Protein AF-A0A4Y8I7D6-F1 (afdb_monomer_lite)

Radius of gyration: 13.04 Å; chains: 1; bounding box: 29×23×31 Å

Secondary structure (DSSP, 8-state):
-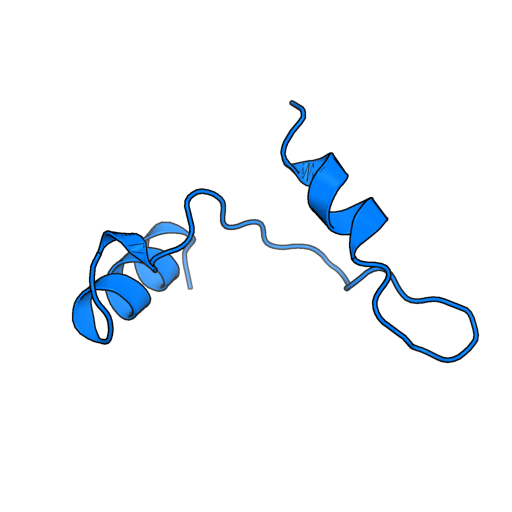-HHHHHHHHHHHS-GGGS-S-----SS--B-TTS-B-HHHHHGGG--

Foldseek 3Di:
DDPVVQQVVDVVPDPNVPRDPDDDDDPDFDADPVRHGDVVVVVCVPVD

pLDDT: mean 92.02, std 9.09, range [53.09, 97.69]

Sequence (48 aa):
MTKKNIKDQCIERMASFKAPDLVEFVSALPKDASGKVIKISLRMLDKN

Struct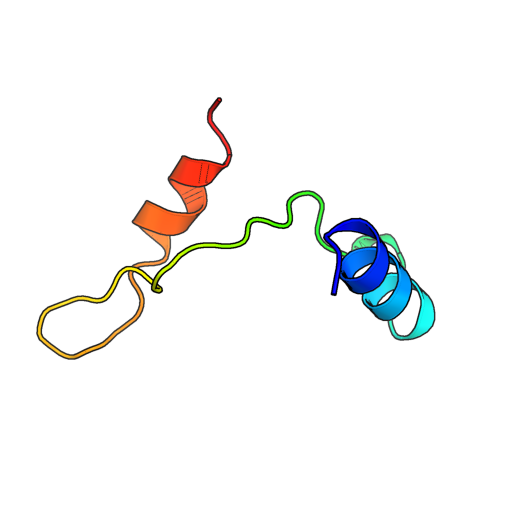ure (mmCIF, N/CA/C/O backbone):
data_AF-A0A4Y8I7D6-F1
#
_entry.id   AF-A0A4Y8I7D6-F1
#
loop_
_atom_site.group_PDB
_atom_site.id
_atom_site.type_symbol
_atom_site.label_atom_id
_atom_site.label_alt_id
_atom_site.label_comp_id
_atom_site.label_asym_id
_atom_site.label_entity_id
_atom_site.label_seq_id
_atom_site.pdbx_PDB_ins_code
_atom_site.Cartn_x
_atom_site.Cartn_y
_atom_site.Cartn_z
_atom_site.occupancy
_atom_site.B_iso_or_equiv
_atom_site.auth_seq_id
_atom_site.auth_comp_id
_atom_site.auth_asym_id
_atom_site.auth_atom_id
_atom_site.pdbx_PDB_model_num
ATOM 1 N N . MET A 1 1 ? -9.548 -15.202 -3.733 1.00 73.56 1 MET A N 1
ATOM 2 C CA . MET A 1 1 ? -9.035 -14.288 -2.688 1.00 73.56 1 MET A CA 1
ATOM 3 C C . MET A 1 1 ? -9.519 -12.882 -3.015 1.00 73.56 1 MET A C 1
ATOM 5 O O . MET A 1 1 ? -9.427 -12.501 -4.173 1.00 73.56 1 MET A O 1
ATOM 9 N N . THR A 1 2 ? -10.100 -12.149 -2.063 1.00 94.81 2 THR A N 1
ATOM 10 C CA . THR A 1 2 ? -10.659 -10.799 -2.297 1.00 94.81 2 THR A CA 1
ATOM 11 C C . THR A 1 2 ? -9.827 -9.727 -1.588 1.00 94.81 2 THR A C 1
ATOM 13 O O . THR A 1 2 ? -9.089 -10.040 -0.655 1.00 94.81 2 THR A O 1
ATOM 16 N N . LYS A 1 3 ? -9.964 -8.454 -1.992 1.00 94.19 3 LYS A N 1
ATOM 17 C CA . LYS A 1 3 ? -9.290 -7.315 -1.332 1.00 94.19 3 LYS A CA 1
ATOM 18 C C . LYS A 1 3 ? -9.625 -7.248 0.164 1.00 94.19 3 LYS A C 1
ATOM 20 O O . LYS A 1 3 ? -8.733 -7.097 0.994 1.00 94.19 3 LYS A O 1
ATOM 25 N N . LYS A 1 4 ? -10.905 -7.453 0.502 1.00 93.31 4 LYS A N 1
ATOM 26 C CA . LYS A 1 4 ? -11.385 -7.519 1.889 1.00 93.31 4 LYS A CA 1
ATOM 27 C C . LYS A 1 4 ? -10.704 -8.649 2.663 1.00 93.31 4 LYS A C 1
ATOM 29 O O . LYS A 1 4 ? -10.193 -8.407 3.745 1.00 93.31 4 LYS A O 1
ATOM 34 N N . ASN A 1 5 ? -10.628 -9.846 2.078 1.00 96.06 5 ASN A N 1
ATOM 35 C CA . ASN A 1 5 ? -10.007 -10.996 2.730 1.00 96.06 5 ASN A CA 1
ATOM 36 C C . ASN A 1 5 ? -8.519 -10.759 3.053 1.00 96.06 5 ASN A C 1
ATOM 38 O O . ASN A 1 5 ? -8.079 -11.149 4.126 1.00 96.06 5 ASN A O 1
ATOM 42 N N . ILE A 1 6 ? -7.772 -10.064 2.184 1.00 95.81 6 ILE A N 1
ATOM 43 C CA . ILE A 1 6 ? -6.387 -9.659 2.479 1.00 95.81 6 ILE A CA 1
ATOM 44 C C . ILE A 1 6 ? -6.324 -8.688 3.661 1.00 95.81 6 ILE A C 1
ATOM 46 O O . ILE A 1 6 ? -5.519 -8.877 4.570 1.00 95.81 6 ILE A O 1
ATOM 50 N N . LYS A 1 7 ? -7.184 -7.663 3.673 1.00 94.75 7 LYS A N 1
ATOM 51 C CA . LYS A 1 7 ? -7.202 -6.668 4.753 1.00 94.75 7 LYS A CA 1
ATOM 52 C C . LYS A 1 7 ? -7.597 -7.289 6.096 1.00 94.75 7 LYS A C 1
ATOM 54 O O . LYS A 1 7 ? -6.929 -7.020 7.091 1.00 94.75 7 LYS A O 1
ATOM 59 N N . ASP A 1 8 ? -8.613 -8.153 6.105 1.00 95.00 8 ASP A N 1
ATOM 60 C CA . ASP A 1 8 ? -9.053 -8.891 7.294 1.00 95.00 8 ASP A CA 1
ATOM 61 C C . ASP A 1 8 ? -7.899 -9.741 7.858 1.00 95.00 8 ASP A C 1
ATOM 63 O O . ASP A 1 8 ? -7.565 -9.627 9.035 1.00 95.00 8 ASP A O 1
ATOM 67 N N . GLN A 1 9 ? -7.205 -10.504 7.001 1.00 96.31 9 GLN A N 1
ATOM 68 C CA . GLN A 1 9 ? -6.053 -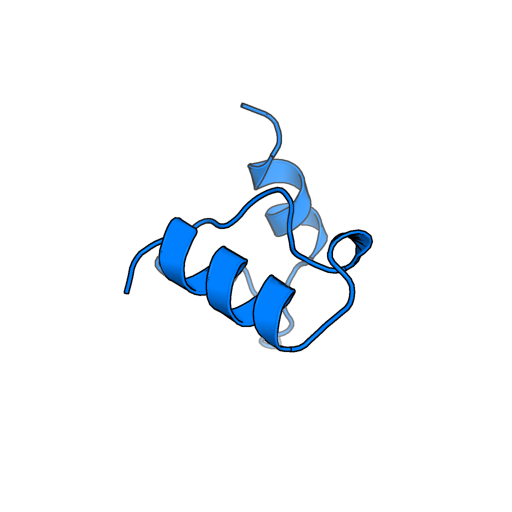11.314 7.414 1.00 96.31 9 GLN A CA 1
ATOM 69 C C . GLN A 1 9 ? -4.904 -10.482 7.989 1.00 96.31 9 GLN A C 1
ATOM 71 O O . GLN A 1 9 ? -4.217 -10.939 8.906 1.00 96.31 9 GLN A O 1
ATOM 76 N N . CYS A 1 10 ? -4.667 -9.278 7.456 1.00 96.50 10 CYS A N 1
ATOM 77 C CA . CYS A 1 10 ? -3.702 -8.360 8.045 1.00 96.50 10 CYS A CA 1
ATOM 78 C C . CYS A 1 10 ? -4.153 -7.962 9.454 1.00 96.50 10 CYS A C 1
ATOM 80 O O . CYS A 1 10 ? -3.413 -8.207 10.398 1.00 96.50 10 CYS A O 1
ATOM 82 N N . ILE A 1 11 ? -5.367 -7.431 9.617 1.00 95.81 11 ILE A N 1
ATOM 83 C CA . ILE A 1 11 ? -5.884 -6.945 10.911 1.00 95.81 11 ILE A CA 1
ATOM 8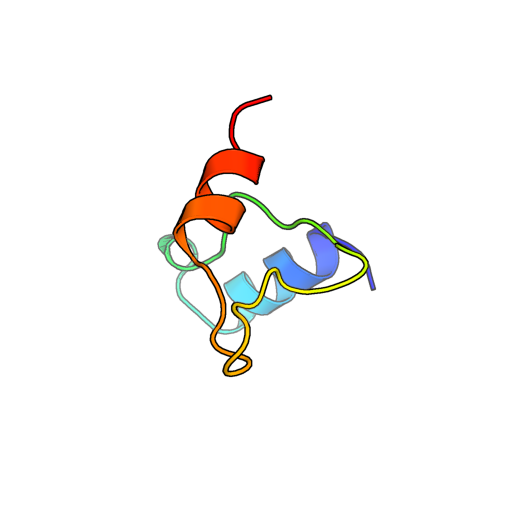4 C C . ILE A 1 11 ? -5.907 -8.049 11.982 1.00 95.81 11 ILE A C 1
ATOM 86 O O . ILE A 1 11 ? -5.615 -7.780 13.143 1.00 95.81 11 ILE A O 1
ATOM 90 N N . GLU A 1 12 ? -6.196 -9.296 11.610 1.00 97.25 12 GLU A N 1
ATOM 91 C CA . GLU A 1 12 ? -6.162 -10.437 12.536 1.00 97.25 12 GLU A CA 1
ATOM 92 C C . GLU A 1 12 ? -4.754 -10.745 13.076 1.00 97.25 12 GLU A C 1
ATOM 94 O O . GLU A 1 12 ? -4.611 -11.291 14.169 1.00 97.25 12 GLU A O 1
ATOM 99 N N . ARG A 1 13 ? -3.700 -10.420 12.315 1.00 97.19 13 ARG A N 1
ATOM 100 C CA . ARG A 1 13 ? -2.307 -10.807 12.612 1.00 97.19 13 ARG A CA 1
ATOM 101 C C . ARG A 1 13 ? -1.406 -9.637 13.000 1.00 97.19 13 ARG A C 1
ATOM 103 O O . ARG A 1 13 ? -0.281 -9.859 13.444 1.00 97.19 13 ARG A O 1
ATOM 110 N N . MET A 1 14 ? -1.856 -8.400 12.813 1.00 96.06 14 MET A N 1
ATOM 111 C CA . MET A 1 14 ? -1.109 -7.192 13.152 1.00 96.06 14 MET A CA 1
ATOM 112 C C . MET A 1 14 ? -2.043 -6.080 13.620 1.00 96.06 14 MET A C 1
ATOM 114 O O . MET A 1 14 ? -3.231 -6.082 13.329 1.00 96.06 14 MET A O 1
ATOM 118 N N . ALA A 1 15 ? -1.490 -5.094 14.328 1.00 96.00 15 ALA A N 1
ATOM 119 C CA . ALA A 1 15 ? -2.259 -3.929 14.749 1.00 96.00 15 ALA A CA 1
ATOM 120 C C . ALA A 1 15 ? -2.945 -3.253 13.548 1.00 96.00 15 ALA A C 1
ATOM 122 O O . ALA A 1 15 ? -2.325 -3.083 12.497 1.00 96.00 15 ALA A O 1
ATOM 123 N N . SER A 1 16 ? -4.202 -2.839 13.722 1.00 93.50 16 SER A N 1
ATOM 124 C CA . SER A 1 16 ? -5.067 -2.348 12.639 1.00 93.50 16 SER A CA 1
ATOM 125 C C . SER A 1 16 ? -4.455 -1.204 11.827 1.00 93.50 16 SER A C 1
ATOM 127 O O . SER A 1 16 ? -4.592 -1.193 10.610 1.00 93.50 16 SER A O 1
ATOM 129 N N . PHE A 1 17 ? -3.707 -0.298 12.463 1.00 94.56 17 PHE A N 1
ATOM 130 C CA . PHE A 1 17 ? -3.027 0.819 11.791 1.00 94.56 17 PHE A CA 1
ATOM 131 C C . PHE A 1 17 ? -1.890 0.394 10.843 1.00 94.56 17 PHE A C 1
ATOM 133 O O . PHE A 1 17 ? -1.376 1.218 10.094 1.00 94.56 17 PHE A O 1
ATOM 140 N N . LYS A 1 18 ? -1.445 -0.869 10.902 1.00 95.56 18 LYS A N 1
ATOM 141 C CA . LYS A 1 18 ? -0.458 -1.442 9.973 1.00 95.56 18 LYS A CA 1
ATOM 142 C C . LYS A 1 18 ? -1.111 -2.151 8.788 1.00 95.56 18 LYS A C 1
ATOM 144 O O . LYS A 1 18 ? -0.404 -2.527 7.854 1.00 95.56 18 LYS A O 1
ATOM 149 N N . ALA A 1 19 ? -2.423 -2.383 8.836 1.00 96.00 19 ALA A N 1
ATOM 150 C CA . ALA A 1 19 ? -3.138 -2.950 7.707 1.00 96.00 19 ALA A CA 1
ATOM 151 C C . ALA A 1 19 ? -3.165 -1.934 6.551 1.00 96.00 19 ALA A C 1
ATOM 153 O O . ALA A 1 19 ? -3.267 -0.734 6.800 1.00 96.00 19 ALA A O 1
ATOM 154 N N . PRO A 1 20 ? -3.072 -2.386 5.291 1.00 93.31 20 PRO A N 1
ATOM 155 C CA . PRO A 1 20 ? -3.029 -1.482 4.152 1.00 93.31 20 PRO A CA 1
ATOM 156 C C . PRO A 1 20 ? -4.369 -0.764 3.943 1.00 93.31 20 PRO A C 1
ATOM 158 O O . PRO A 1 20 ? -5.450 -1.353 4.079 1.00 93.31 20 PRO A O 1
ATOM 161 N N . ASP A 1 21 ? -4.292 0.500 3.539 1.00 90.12 21 ASP A N 1
ATOM 162 C CA . ASP A 1 21 ? -5.464 1.281 3.139 1.00 90.12 21 ASP A CA 1
ATOM 163 C C . ASP A 1 21 ? -5.962 0.871 1.750 1.00 90.12 21 ASP A C 1
ATOM 165 O O . ASP A 1 21 ? -7.159 0.631 1.581 1.00 90.12 21 ASP A O 1
ATOM 169 N N . LEU A 1 22 ? -5.034 0.665 0.807 1.00 91.00 22 LEU A N 1
ATOM 170 C CA . LEU A 1 22 ? -5.293 0.241 -0.568 1.00 91.00 22 LEU A CA 1
ATOM 171 C C . LEU A 1 22 ? -4.759 -1.175 -0.830 1.00 91.00 22 LEU A C 1
ATOM 173 O O . LEU A 1 22 ? -3.616 -1.500 -0.505 1.00 91.00 22 LEU A O 1
ATOM 177 N N . VAL A 1 23 ? -5.571 -2.006 -1.487 1.00 93.56 23 VAL A N 1
ATOM 178 C CA . VAL A 1 23 ? -5.167 -3.325 -1.994 1.00 93.56 23 VAL A CA 1
ATOM 179 C C . VAL A 1 23 ? -5.612 -3.438 -3.446 1.00 93.56 23 VAL A C 1
ATOM 181 O O . VAL A 1 23 ? -6.806 -3.529 -3.716 1.00 93.56 23 VAL A O 1
ATOM 184 N N . GLU A 1 24 ? -4.661 -3.485 -4.376 1.00 92.88 24 GLU A N 1
ATOM 185 C CA . GLU A 1 24 ? -4.925 -3.657 -5.807 1.00 92.88 24 GLU A CA 1
ATOM 186 C C . GLU A 1 24 ? -4.279 -4.930 -6.349 1.00 92.88 24 GLU A C 1
ATOM 188 O O . GLU A 1 24 ? -3.124 -5.241 -6.052 1.00 92.88 24 GLU A O 1
ATOM 193 N N . PHE A 1 25 ? -5.033 -5.663 -7.171 1.00 94.12 25 PHE A N 1
ATOM 194 C CA . PHE A 1 25 ? -4.514 -6.812 -7.904 1.00 94.12 25 PHE A CA 1
ATOM 195 C C . PHE A 1 25 ? -4.043 -6.343 -9.276 1.00 94.12 25 PHE A C 1
ATOM 197 O O . PHE A 1 25 ? -4.841 -5.900 -10.098 1.00 94.12 25 PHE A O 1
ATOM 204 N N . VAL A 1 26 ? -2.741 -6.452 -9.515 1.00 92.44 26 VAL A N 1
ATOM 205 C CA . VAL A 1 26 ? -2.099 -6.102 -10.785 1.00 92.44 26 VAL A CA 1
ATOM 206 C C . VAL A 1 26 ? -1.608 -7.365 -11.484 1.00 92.44 26 VAL A C 1
ATOM 208 O O . VAL A 1 26 ? -1.290 -8.357 -10.830 1.00 92.44 26 VAL A O 1
ATOM 211 N N . SER A 1 27 ? -1.520 -7.332 -12.813 1.00 94.19 27 SER A N 1
ATOM 212 C CA . SER A 1 27 ? -1.013 -8.463 -13.603 1.00 94.19 27 SER A CA 1
ATOM 213 C C . SER A 1 27 ? 0.466 -8.752 -13.334 1.00 94.19 27 SER A C 1
ATOM 215 O O . SER A 1 27 ? 0.888 -9.906 -13.364 1.00 94.19 27 SER A O 1
ATOM 217 N N . ALA A 1 28 ? 1.254 -7.713 -13.048 1.00 95.25 28 ALA A N 1
ATOM 218 C CA . ALA A 1 28 ? 2.662 -7.823 -12.701 1.00 95.25 28 ALA A CA 1
ATOM 219 C C . ALA A 1 28 ? 3.128 -6.623 -11.867 1.00 95.25 28 ALA A C 1
ATOM 221 O O . ALA A 1 28 ? 2.588 -5.521 -11.969 1.00 95.25 28 ALA A O 1
ATOM 222 N N . LEU A 1 29 ? 4.179 -6.830 -11.069 1.00 95.88 29 LEU A N 1
ATOM 223 C CA . LEU A 1 29 ? 4.877 -5.723 -10.418 1.00 95.88 29 LEU A CA 1
ATOM 224 C C . LEU A 1 29 ? 5.717 -4.959 -11.454 1.00 95.88 29 LEU A C 1
ATOM 226 O O . LEU A 1 29 ? 6.434 -5.604 -12.223 1.00 95.88 29 LEU A O 1
ATOM 230 N N . PRO A 1 30 ? 5.702 -3.615 -11.442 1.00 95.31 30 PRO A N 1
ATOM 231 C CA . PRO A 1 30 ? 6.565 -2.822 -12.302 1.00 95.31 30 PRO A CA 1
ATOM 232 C C . PRO A 1 30 ? 8.013 -3.038 -11.869 1.00 95.31 30 PRO A C 1
ATOM 234 O O . PRO A 1 30 ? 8.359 -2.833 -10.700 1.00 95.31 30 PRO A O 1
ATOM 237 N N . LYS A 1 31 ? 8.855 -3.471 -12.803 1.00 97.69 31 LYS A N 1
ATOM 238 C CA . LYS A 1 31 ? 10.268 -3.760 -12.56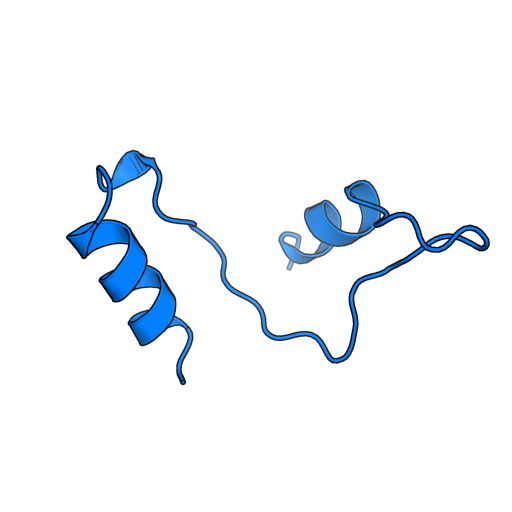3 1.00 97.69 31 LYS A CA 1
ATOM 239 C C . LYS A 1 31 ? 11.139 -3.015 -13.564 1.00 97.69 31 LYS A C 1
ATOM 241 O O . LYS A 1 31 ? 10.710 -2.774 -14.689 1.00 97.69 31 LYS A O 1
ATOM 246 N N . ASP A 1 32 ? 12.346 -2.652 -13.148 1.00 96.31 32 ASP A N 1
ATOM 247 C CA . ASP A 1 32 ? 13.368 -2.155 -14.068 1.00 96.31 32 ASP A CA 1
ATOM 248 C C . ASP A 1 32 ? 14.033 -3.304 -14.847 1.00 96.31 32 ASP A C 1
ATOM 250 O O . ASP A 1 32 ? 13.722 -4.481 -14.642 1.00 96.31 32 ASP A O 1
ATOM 254 N N . ALA A 1 33 ? 14.968 -2.963 -15.738 1.00 96.44 33 ALA A N 1
ATOM 255 C CA . ALA A 1 33 ? 15.690 -3.938 -16.556 1.00 96.44 33 ALA A CA 1
ATOM 256 C C . ALA A 1 33 ? 16.512 -4.955 -15.735 1.00 96.44 33 ALA A C 1
ATOM 258 O O . ALA A 1 33 ? 16.807 -6.038 -16.228 1.00 96.44 33 ALA A O 1
ATOM 259 N N . SER A 1 34 ? 16.854 -4.636 -14.481 1.00 96.75 34 SER A N 1
ATOM 260 C CA . SER A 1 34 ? 17.535 -5.553 -13.556 1.00 96.75 34 SER A CA 1
ATOM 261 C C . SER A 1 34 ? 16.566 -6.419 -12.738 1.00 96.75 34 SER A C 1
ATOM 263 O O . SER A 1 34 ? 16.991 -7.278 -11.968 1.00 96.75 34 SER A O 1
ATOM 265 N N . GLY A 1 35 ? 15.253 -6.208 -12.890 1.00 96.50 35 GLY A N 1
ATOM 266 C CA . GLY A 1 35 ? 14.202 -6.932 -12.179 1.00 96.50 35 GLY A CA 1
ATOM 267 C C . GLY A 1 35 ? 13.800 -6.316 -10.836 1.00 96.50 35 GLY A C 1
ATOM 268 O O . GLY A 1 35 ? 12.970 -6.895 -10.125 1.00 96.50 35 GLY A O 1
ATOM 269 N N . LYS A 1 36 ? 14.335 -5.146 -10.469 1.00 97.50 36 LYS A N 1
ATOM 270 C CA . LYS A 1 36 ? 14.006 -4.474 -9.206 1.00 97.50 36 LYS A CA 1
ATOM 271 C C . LYS A 1 36 ? 12.649 -3.790 -9.298 1.00 97.50 36 LYS A C 1
ATOM 273 O O . LYS A 1 36 ? 12.359 -3.092 -10.262 1.00 97.50 36 LYS A O 1
ATOM 278 N N . VAL A 1 37 ? 11.834 -3.939 -8.252 1.00 97.38 37 VAL A N 1
ATOM 279 C CA . VAL A 1 37 ? 10.504 -3.315 -8.187 1.00 97.38 37 VAL A CA 1
ATOM 280 C C . VAL A 1 37 ? 10.611 -1.790 -8.114 1.00 97.38 37 VAL A C 1
ATOM 282 O O . VAL A 1 37 ? 11.234 -1.230 -7.204 1.00 97.38 37 VAL A O 1
ATOM 285 N N . ILE A 1 38 ? 9.924 -1.113 -9.031 1.00 96.94 38 ILE A N 1
ATOM 286 C CA . ILE A 1 38 ? 9.858 0.344 -9.111 1.00 96.94 38 ILE A CA 1
ATOM 287 C C . ILE A 1 38 ? 8.737 0.840 -8.188 1.00 96.94 38 ILE A C 1
ATOM 289 O O . ILE A 1 38 ? 7.578 0.987 -8.575 1.00 96.94 38 ILE A O 1
ATOM 293 N N . LYS A 1 39 ? 9.088 1.117 -6.926 1.00 94.75 39 LYS A N 1
ATOM 294 C CA . LYS A 1 39 ? 8.120 1.541 -5.896 1.00 94.75 39 LYS A CA 1
ATOM 295 C C . LYS A 1 39 ? 7.404 2.854 -6.230 1.00 94.75 39 LYS A C 1
ATOM 297 O O . LYS A 1 39 ? 6.272 3.036 -5.797 1.00 94.75 39 LYS A O 1
ATOM 302 N N . ILE A 1 40 ? 8.039 3.766 -6.975 1.00 95.00 40 I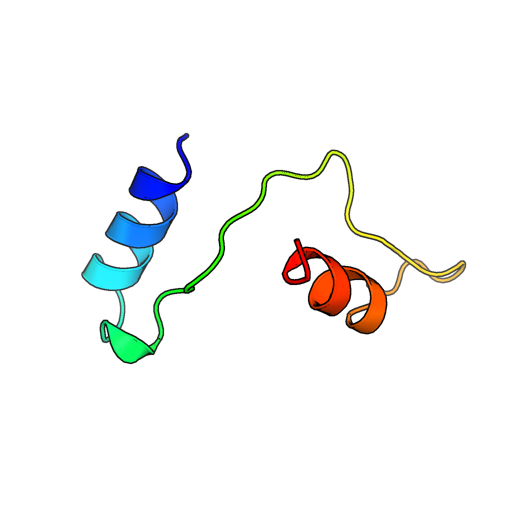LE A N 1
ATOM 303 C CA . ILE A 1 40 ? 7.414 5.050 -7.331 1.00 95.00 40 ILE A CA 1
ATOM 304 C C . ILE A 1 40 ? 6.211 4.855 -8.256 1.00 95.00 40 ILE A C 1
ATOM 306 O O . ILE A 1 40 ? 5.178 5.472 -8.026 1.00 95.00 40 ILE A O 1
ATOM 310 N N . SER A 1 41 ? 6.296 3.927 -9.212 1.00 92.88 41 SER A N 1
ATOM 311 C CA . SER A 1 41 ? 5.177 3.571 -10.087 1.00 92.88 41 SER A CA 1
ATOM 312 C C . SER A 1 41 ? 4.004 2.996 -9.294 1.00 92.88 41 SER A C 1
ATOM 314 O O . SER A 1 41 ? 2.860 3.325 -9.576 1.00 92.88 41 SER A O 1
ATOM 316 N N . LEU A 1 42 ? 4.280 2.205 -8.251 1.00 92.50 42 LEU A N 1
ATOM 317 C CA . LEU A 1 42 ? 3.240 1.661 -7.372 1.00 92.50 42 LEU A CA 1
ATOM 318 C C . LEU A 1 42 ? 2.551 2.736 -6.517 1.00 92.50 42 LEU A C 1
ATOM 320 O O . LEU A 1 42 ? 1.353 2.644 -6.289 1.00 92.50 42 LEU A O 1
ATOM 324 N N . ARG A 1 43 ? 3.270 3.777 -6.073 1.00 91.38 43 ARG A N 1
ATOM 325 C CA . ARG A 1 43 ? 2.676 4.896 -5.308 1.00 91.38 43 ARG A CA 1
ATOM 326 C C . ARG A 1 43 ? 1.720 5.753 -6.136 1.00 91.38 43 ARG A C 1
ATOM 328 O O . ARG A 1 43 ? 0.894 6.451 -5.566 1.00 91.38 43 ARG A O 1
ATOM 335 N N . MET A 1 44 ? 1.845 5.725 -7.461 1.00 88.50 44 MET A N 1
ATOM 336 C CA . MET A 1 44 ? 0.947 6.459 -8.354 1.00 88.50 44 MET A CA 1
ATOM 337 C C . MET A 1 44 ? -0.381 5.728 -8.600 1.00 88.50 44 MET A C 1
ATOM 339 O O . MET A 1 44 ? -1.281 6.332 -9.169 1.00 88.50 44 MET A O 1
ATOM 343 N N . LEU A 1 45 ? -0.528 4.467 -8.163 1.00 83.00 45 LEU A N 1
ATOM 344 C CA . LEU A 1 45 ? -1.777 3.701 -8.306 1.00 83.00 45 LEU A CA 1
ATOM 345 C C . LEU A 1 45 ? -2.928 4.261 -7.456 1.00 83.00 45 LEU A C 1
ATOM 347 O O . LEU A 1 45 ? -4.084 4.036 -7.784 1.00 83.00 45 LEU A O 1
ATOM 351 N N . ASP A 1 46 ? -2.599 4.987 -6.388 1.00 69.75 46 ASP A N 1
ATOM 352 C CA . ASP A 1 46 ? -3.546 5.545 -5.415 1.00 69.75 46 ASP A CA 1
ATOM 353 C C . ASP A 1 46 ? -4.177 6.879 -5.869 1.00 69.75 46 ASP A C 1
ATOM 355 O O . ASP A 1 46 ? -5.020 7.440 -5.185 1.00 69.75 46 ASP A O 1
ATOM 359 N N . LYS A 1 47 ? -3.756 7.439 -7.015 1.00 60.16 47 LYS A N 1
ATOM 360 C CA . LYS A 1 47 ? -4.139 8.798 -7.449 1.00 60.16 47 LYS A CA 1
ATOM 361 C C . LYS A 1 47 ? -5.405 8.886 -8.321 1.00 60.16 47 LYS A C 1
ATOM 363 O O . LYS A 1 47 ? -5.514 9.839 -9.092 1.00 60.16 47 LYS A O 1
ATOM 368 N N . ASN A 1 48 ? -6.336 7.941 -8.208 1.00 53.09 48 ASN A N 1
ATOM 369 C CA . ASN A 1 48 ? -7.615 7.981 -8.932 1.00 53.09 48 ASN A CA 1
ATOM 370 C C . ASN A 1 48 ? -8.782 8.333 -8.014 1.00 53.09 48 ASN A C 1
ATOM 372 O O . ASN A 1 48 ? -8.907 7.674 -6.961 1.00 53.09 48 ASN A O 1
#